Protein 5J5L (pdb70)

Radius of gyration: 15.73 Å; Cα contacts (8 Å, |Δi|>4): 170; chains: 1; bounding box: 37×43×20 Å

Organism: Aspergillus fumigatus (strain ATCC MYA-4609 / CBS 101355 / FGSC A1100 / Af293) (NCBI:txid330879)

Nearest PDB structures (foldseek):
  5j5k-assembly1_A  TM=1.006E+00  e=1.122E-18  Aspergillus fumigatus Af293
  5ecf-assembly1_A  TM=9.509E-01  e=1.222E-04  Talaromyces marneffei PM1
  5fb7-assembly1_C  TM=8.173E-01  e=6.795E-05  Talaromyces marneffei PM1
  6j6f-assembly1_B  TM=9.484E-01  e=1.051E-03  Talaromyces marneffei PM1
  5csd-assembly2_B  TM=8.202E-01  e=3.951E-04  Talaromyces marneffei PM1

Sequence (152 aa):
MDAATILSDLSTIKTDINTLTQHFNEFTGDLLQALAAQAVEQQLESDIDQATADAKATSALSAADSTSVTNALLGLKPDIVTSLDAIVAKKPQVDSAGVGSLVLSDLNALQSKTDALSGALQDIATATDKDTIASGTQDIDAAFSSSAIAVFS

B-factor: mean 28.37, std 9.94, range [15.12, 63.78]

Secondary structure (DSSP, 8-state):
--HHHHHHHHHHHHHHHHHHHHHHHH--S-HHHHHHHHHHHHHHHHHHHHHHHHHHT-----HHHHHHHHHHHHHHHHHHHHHHHHHHHTHHHHHHHT-HHHHHHHHHHHHHHHHHHHHHHHHHS-HHHHHHHHHHHHHHHHHHHHHHHHT-

Structure (mmCIF, N/CA/C/O backbone):
data_5J5L
#
_entry.id   5J5L
#
_cell.length_a   124.374
_cell.length_b   124.374
_cell.length_c   124.374
_cell.angle_alpha   90.00
_cell.angle_beta   90.00
_cell.angle_gamma   90.00
#
_symmetry.space_group_name_H-M   'I 4 3 2'
#
loop_
_entity.id
_entity.type
_entity.pdbx_description
1 polymer 'Uncharacterized protein'
2 non-polymer 'ARACHIDONIC ACID'
3 water water
#
loop_
_atom_site.group_PDB
_atom_site.id
_atom_site.type_symbol
_atom_site.label_atom_id
_atom_site.label_alt_id
_atom_site.label_comp_id
_atom_site.label_asym_id
_atom_site.label_entity_id
_atom_site.label_seq_id
_atom_site.pdbx_PDB_ins_code
_atom_site.Cartn_x
_atom_site.Cartn_y
_atom_site.Cartn_z
_atom_site.occupancy
_atom_site.B_iso_or_equiv
_atom_site.auth_seq_id
_atom_site.auth_comp_id
_atom_site.auth_asym_id
_atom_site.auth_atom_id
_atom_site.pdbx_PDB_model_num
ATOM 1 N N . MET A 1 1 ? 19.349 91.028 25.594 1.00 47.24 25 MET A N 1
ATOM 2 C CA . MET A 1 1 ? 20.435 92.003 25.923 1.00 53.69 25 MET A CA 1
ATOM 3 C C . MET A 1 1 ? 20.977 92.733 24.688 1.00 53.79 25 MET A C 1
ATOM 4 O O . MET A 1 1 ? 21.586 93.796 24.805 1.00 51.09 25 MET A O 1
ATOM 6 N N . ASP A 1 2 ? 20.766 92.157 23.506 1.00 48.48 26 ASP A N 1
ATOM 7 C CA . ASP A 1 2 ? 21.143 92.803 22.248 1.00 41.18 26 ASP A CA 1
ATOM 8 C C . ASP A 1 2 ? 20.202 92.342 21.144 1.00 35.21 26 ASP A C 1
ATOM 9 O O . ASP A 1 2 ? 19.317 91.515 21.390 1.00 33.61 26 ASP A O 1
ATOM 14 N N . ALA A 1 3 ? 20.382 92.894 19.946 1.00 30.23 27 ALA A N 1
ATOM 15 C CA . ALA A 1 3 ? 19.455 92.629 18.844 1.00 27.50 27 ALA A CA 1
ATOM 16 C C . ALA A 1 3 ? 19.474 91.156 18.435 1.00 22.50 27 ALA A C 1
ATOM 17 O O . ALA A 1 3 ? 18.417 90.564 18.209 1.00 22.62 27 ALA A O 1
ATOM 19 N N . ALA A 1 4 ? 20.671 90.576 18.346 1.00 26.96 28 ALA A N 1
ATOM 20 C CA . ALA A 1 4 ? 20.774 89.169 17.954 1.00 26.00 28 ALA A CA 1
ATOM 21 C C . ALA A 1 4 ? 20.021 88.269 18.933 1.00 24.94 28 ALA A C 1
ATOM 22 O O . ALA A 1 4 ? 19.362 87.325 18.523 1.00 23.23 28 ALA A O 1
ATOM 24 N N . THR A 1 5 ? 20.111 88.564 20.226 1.00 25.64 29 THR A N 1
ATOM 25 C CA . THR A 1 5 ? 19.372 87.801 21.227 1.00 25.16 29 THR A CA 1
ATOM 26 C C . THR A 1 5 ? 17.865 87.893 21.017 1.00 21.86 29 THR A C 1
ATOM 27 O O . THR A 1 5 ? 17.148 86.892 21.090 1.00 20.80 29 THR A O 1
ATOM 31 N N . ILE A 1 6 ? 17.374 89.101 20.760 1.00 22.55 30 ILE A N 1
ATOM 32 C CA . ILE A 1 6 ? 15.962 89.303 20.504 1.00 20.43 30 ILE A CA 1
ATOM 33 C C . ILE A 1 6 ? 15.547 88.514 19.244 1.00 18.26 30 ILE A C 1
ATOM 34 O O . ILE A 1 6 ? 14.500 87.869 19.246 1.00 17.56 30 ILE A O 1
ATOM 39 N N . LEU A 1 7 ? 16.362 88.545 18.189 1.00 18.96 31 LEU A N 1
ATOM 40 C CA . LEU A 1 7 ? 16.006 87.815 16.956 1.00 18.92 31 LEU A CA 1
ATOM 41 C C . LEU A 1 7 ? 15.935 86.311 17.214 1.00 18.46 31 LEU A C 1
ATOM 42 O O . LEU A 1 7 ? 15.001 85.644 16.747 1.00 19.94 31 LEU A O 1
ATOM 47 N N . SER A 1 8 ? 16.906 85.791 17.956 1.00 19.06 32 SER A N 1
ATOM 48 C CA . SER A 1 8 ? 16.914 84.379 18.318 1.00 21.02 32 SER A CA 1
ATOM 49 C C . SER A 1 8 ? 15.657 84.059 19.150 1.00 19.33 32 SER A C 1
ATOM 50 O O . SER A 1 8 ? 15.005 83.024 18.938 1.00 19.92 32 SER A O 1
ATOM 53 N N . ASP A 1 9 ? 15.317 84.953 20.083 1.00 19.48 33 ASP A N 1
ATOM 54 C CA . ASP A 1 9 ? 14.123 84.783 20.916 1.00 18.40 33 ASP A CA 1
ATOM 55 C C . ASP A 1 9 ? 12.860 84.709 20.062 1.00 16.89 33 ASP A C 1
ATOM 56 O O . ASP A 1 9 ? 11.965 83.913 20.337 1.00 17.31 33 ASP A O 1
ATOM 61 N N . LEU A 1 10 ? 12.764 85.585 19.065 1.00 17.43 34 LEU A N 1
ATOM 62 C CA . LEU A 1 10 ? 11.589 85.619 18.201 1.00 16.93 34 LEU A CA 1
ATOM 63 C C . LEU A 1 10 ? 11.505 84.359 17.334 1.00 16.84 34 LEU A C 1
ATOM 64 O O . LEU A 1 10 ? 10.412 83.872 17.048 1.00 19.39 34 LEU A O 1
ATOM 69 N N . SER A 1 11 ? 12.647 83.831 16.936 1.00 18.30 35 SER A N 1
ATOM 70 C CA . SER A 1 11 ? 12.655 82.595 16.143 1.00 17.86 35 SER A CA 1
ATOM 71 C C . SER A 1 11 ? 12.145 81.413 16.967 1.00 19.06 35 SER A C 1
ATOM 72 O O . SER A 1 11 ? 11.402 80.567 16.473 1.00 19.59 35 SER A O 1
ATOM 75 N N . THR A 1 12 ? 12.558 81.362 18.226 1.00 18.40 36 THR A N 1
ATOM 76 C CA . THR A 1 12 ? 12.106 80.319 19.148 1.00 19.61 36 THR A CA 1
ATOM 77 C C . THR A 1 12 ? 10.580 80.393 19.306 1.00 18.19 36 THR A C 1
ATOM 78 O O . THR A 1 12 ? 9.879 79.374 19.307 1.00 20.39 36 THR A O 1
ATOM 82 N N . ILE A 1 13 ? 10.062 81.602 19.432 1.00 18.73 37 ILE A N 1
ATOM 83 C CA . ILE A 1 13 ? 8.612 81.808 19.485 1.00 18.21 37 ILE A CA 1
ATOM 84 C C . ILE A 1 13 ? 7.936 81.273 18.209 1.00 17.50 37 ILE A C 1
ATOM 85 O O . ILE A 1 13 ? 6.927 80.552 18.286 1.00 17.25 37 ILE A O 1
ATOM 90 N N . LYS A 1 14 ? 8.504 81.606 17.059 1.00 18.75 38 LYS A N 1
ATOM 91 C CA . LYS A 1 14 ? 7.969 81.138 15.776 1.00 19.23 38 LYS A CA 1
ATOM 92 C C . LYS A 1 14 ? 7.909 79.616 15.760 1.00 19.31 38 LYS A C 1
ATOM 93 O O . LYS A 1 14 ? 6.895 79.013 15.381 1.00 20.02 38 LYS A O 1
ATOM 99 N N . THR A 1 15 ? 9.003 78.986 16.164 1.00 19.62 39 THR A N 1
ATOM 100 C CA . THR A 1 15 ? 9.038 77.527 16.230 1.00 22.21 39 THR A CA 1
ATOM 101 C C . THR A 1 15 ? 7.968 76.966 17.167 1.00 21.75 39 THR A C 1
ATOM 102 O O . THR A 1 15 ? 7.255 76.021 16.796 1.00 20.56 39 THR A O 1
ATOM 106 N N . ASP A 1 16 ? 7.815 77.567 18.354 1.00 19.33 40 ASP A N 1
ATOM 107 C CA . ASP A 1 16 ? 6.789 77.151 19.316 1.00 19.29 40 ASP A CA 1
ATOM 108 C C . ASP A 1 16 ? 5.389 77.198 18.703 1.00 19.49 40 ASP A C 1
ATOM 109 O O . ASP A 1 16 ? 4.599 76.266 18.874 1.00 19.47 40 ASP A O 1
ATOM 114 N N . ILE A 1 17 ? 5.077 78.309 18.026 1.00 17.62 41 ILE A N 1
ATOM 115 C CA . ILE A 1 17 ? 3.761 78.504 17.429 1.00 17.53 41 ILE A CA 1
ATOM 116 C C . ILE A 1 17 ? 3.485 77.421 16.390 1.00 19.35 41 ILE A C 1
ATOM 117 O O . ILE A 1 17 ? 2.397 76.840 16.370 1.00 19.22 41 ILE A O 1
ATOM 122 N N . ASN A 1 18 ? 4.465 77.151 15.535 1.00 20.19 42 ASN A N 1
ATOM 123 C CA . ASN A 1 18 ? 4.247 76.184 14.469 1.00 23.79 42 ASN A CA 1
ATOM 124 C C . ASN A 1 18 ? 4.112 74.773 15.011 1.00 23.29 42 ASN A C 1
ATOM 125 O O . ASN A 1 18 ? 3.324 73.992 14.498 1.00 23.28 42 ASN A O 1
ATOM 130 N N . THR A 1 19 ? 4.811 74.483 16.101 1.00 20.33 43 THR A N 1
ATOM 131 C CA . THR A 1 19 ? 4.620 73.215 16.802 1.00 23.64 43 THR A CA 1
ATOM 132 C C . THR A 1 19 ? 3.209 73.109 17.388 1.00 21.68 43 THR A C 1
ATOM 133 O O . THR A 1 19 ? 2.544 72.090 17.225 1.00 23.29 43 THR A O 1
ATOM 137 N N . LEU A 1 20 ? 2.731 74.160 18.033 1.00 19.32 44 LEU A N 1
ATOM 138 C CA . LEU A 1 20 ? 1.354 74.156 18.533 1.00 20.09 44 LEU A CA 1
ATOM 139 C C . LEU A 1 20 ? 0.318 73.886 17.446 1.00 19.15 44 LEU A C 1
ATOM 140 O O . LEU A 1 20 ? -0.622 73.122 17.643 1.00 21.00 44 LEU A O 1
ATOM 145 N N . THR A 1 21 ? 0.485 74.553 16.308 1.00 19.23 45 THR A N 1
ATOM 146 C CA . THR A 1 21 ? -0.424 74.389 15.184 1.00 20.12 45 THR A CA 1
ATOM 147 C C . THR A 1 21 ? -0.483 72.929 14.763 1.00 22.13 45 THR A C 1
ATOM 148 O O . THR A 1 21 ? -1.556 72.401 14.435 1.00 21.35 45 THR A O 1
ATOM 152 N N . GLN A 1 22 ? 0.684 72.284 14.742 1.00 21.69 46 GLN A N 1
ATOM 153 C CA . GLN A 1 22 ? 0.744 70.853 14.438 1.00 24.73 46 GLN A CA 1
ATOM 154 C C . GLN A 1 22 ? -0.073 70.020 15.424 1.00 21.78 46 GLN A C 1
ATOM 155 O O . GLN A 1 22 ? -0.782 69.073 15.015 1.00 23.46 46 GLN A O 1
ATOM 161 N N . HIS A 1 23 ? 0.029 70.348 16.710 1.00 20.21 47 HIS A N 1
ATOM 162 C CA . HIS A 1 23 ? -0.796 69.710 17.736 1.00 20.29 47 HIS A CA 1
ATOM 163 C C . HIS A 1 23 ? -2.276 69.918 17.456 1.00 19.59 47 HIS A C 1
ATOM 164 O O . HIS A 1 23 ? -3.055 68.956 17.488 1.00 20.66 47 HIS A O 1
ATOM 171 N N . PHE A 1 24 ? -2.661 71.162 17.174 1.00 18.05 48 PHE A N 1
ATOM 172 C CA . PHE A 1 24 ? -4.076 71.476 16.941 1.00 18.60 48 PHE A CA 1
ATOM 173 C C . PHE A 1 24 ? -4.658 70.665 15.802 1.00 19.73 48 PHE A C 1
ATOM 174 O O . PHE A 1 24 ? -5.742 70.103 15.931 1.00 21.46 48 PHE A O 1
ATOM 182 N N . ASN A 1 25 ? -3.915 70.566 14.708 1.00 21.18 49 ASN A N 1
ATOM 183 C CA . ASN A 1 25 ? -4.392 69.873 13.513 1.00 24.03 49 ASN A CA 1
ATOM 184 C C . ASN A 1 25 ? -4.572 68.365 13.711 1.00 27.38 49 ASN A C 1
ATOM 185 O O . ASN A 1 25 ? -5.381 67.738 13.014 1.00 30.86 49 ASN A O 1
ATOM 190 N N . GLU A 1 26 ? -3.861 67.800 14.691 1.00 23.92 50 GLU A N 1
ATOM 191 C CA . GLU A 1 26 ? -4.005 66.397 15.074 1.00 28.17 50 GLU A CA 1
ATOM 192 C C . GLU A 1 26 ? -5.010 66.124 16.198 1.00 24.22 50 GLU A C 1
ATOM 193 O O . GLU A 1 26 ? -5.273 64.963 16.484 1.00 26.09 50 GLU A O 1
ATOM 199 N N . PHE A 1 27 ? -5.555 67.163 16.835 1.00 22.66 51 PHE A N 1
ATOM 200 C CA . PHE A 1 27 ? -6.377 66.997 18.031 1.00 22.44 51 PHE A CA 1
ATOM 201 C C . PHE A 1 27 ? -7.672 66.249 17.735 1.00 23.16 51 PHE A C 1
ATOM 202 O O . PHE A 1 27 ? -8.415 66.616 16.806 1.00 25.58 51 PHE A O 1
ATOM 210 N N . THR A 1 28 ? -7.927 65.197 18.513 1.00 24.17 52 THR A N 1
ATOM 211 C CA . THR A 1 28 ? -9.152 64.396 18.371 1.00 25.40 52 THR A CA 1
ATOM 212 C C . THR A 1 28 ? -10.123 64.536 19.554 1.00 27.12 52 THR A C 1
ATOM 213 O O . THR A 1 28 ? -11.184 63.909 19.545 1.00 30.22 52 T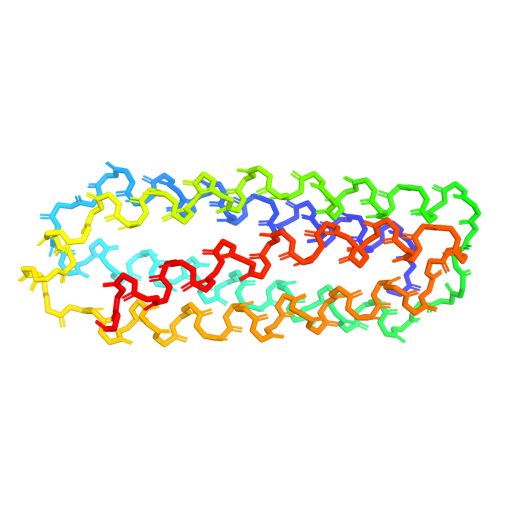HR A O 1
ATOM 217 N N . GLY A 1 29 ? -9.755 65.337 20.558 1.00 26.30 53 GLY A N 1
ATOM 218 C CA . GLY A 1 29 ? -10.509 65.425 21.813 1.00 27.09 53 GLY A CA 1
ATOM 219 C C . GLY A 1 29 ? -9.840 64.701 22.973 1.00 28.96 53 GLY A C 1
ATOM 220 O O . GLY A 1 29 ? -10.262 64.824 24.128 1.00 33.76 53 GLY A O 1
ATOM 221 N N . ASP A 1 30 ? -8.792 63.941 22.674 1.00 29.42 54 ASP A N 1
ATOM 222 C CA . ASP A 1 30 ? -8.130 63.118 23.677 1.00 28.74 54 ASP A CA 1
ATOM 223 C C . ASP A 1 30 ? -7.402 64.001 24.686 1.00 27.81 54 ASP A C 1
ATOM 224 O O . ASP A 1 30 ? -6.710 64.935 24.303 1.00 25.22 54 ASP A O 1
ATOM 229 N N . LEU A 1 31 ? -7.534 63.688 25.973 1.00 30.79 55 LEU A N 1
ATOM 230 C CA . LEU A 1 31 ? -7.007 64.575 27.016 1.00 29.85 55 LEU A CA 1
ATOM 231 C C . LEU A 1 31 ? -5.468 64.550 27.118 1.00 28.89 55 LEU A C 1
ATOM 232 O O . LEU A 1 31 ? -4.853 65.556 27.490 1.00 28.41 55 LEU A O 1
ATOM 237 N N . LEU A 1 32 ? -4.844 63.416 26.783 1.00 30.33 56 LEU A N 1
ATOM 238 C CA . LEU A 1 32 ? -3.384 63.341 26.739 1.00 31.95 56 LEU A CA 1
ATOM 239 C C . LEU A 1 32 ? -2.825 64.224 25.623 1.00 29.57 56 LEU A C 1
ATOM 240 O O . LEU A 1 32 ? -1.769 64.833 25.775 1.00 29.12 56 LEU A O 1
ATOM 245 N N . GLN A 1 33 ? -3.540 64.300 24.502 1.00 29.52 57 GLN A N 1
ATOM 246 C CA . GLN A 1 33 ? -3.177 65.236 23.444 1.00 25.54 57 GLN A CA 1
ATOM 247 C C . GLN A 1 33 ? -3.219 66.645 23.968 1.00 24.15 57 GLN A C 1
ATOM 248 O O . GLN A 1 33 ? -2.310 67.433 23.710 1.00 24.84 57 GLN A O 1
ATOM 254 N N . ALA A 1 34 ? -4.291 66.963 24.693 1.00 22.70 58 ALA A N 1
ATOM 255 C CA . ALA A 1 34 ? -4.448 68.285 25.307 1.00 22.60 58 ALA A CA 1
ATOM 256 C C . ALA A 1 34 ? -3.305 68.624 26.257 1.00 23.10 58 ALA A C 1
ATOM 257 O O . ALA A 1 34 ? -2.801 69.754 26.249 1.00 23.45 58 ALA A O 1
ATOM 259 N N . LEU A 1 35 ? -2.911 67.664 27.078 1.00 25.91 59 LEU A N 1
ATOM 260 C CA . LEU A 1 35 ? -1.792 67.849 27.998 1.00 27.71 59 LEU A CA 1
ATOM 261 C C . LEU A 1 35 ? -0.513 68.158 27.223 1.00 26.57 59 LEU A C 1
ATOM 262 O O . LEU A 1 35 ? 0.247 69.057 27.590 1.00 24.93 59 LEU A O 1
ATOM 267 N N . ALA A 1 36 ? -0.274 67.390 26.163 1.00 25.88 60 ALA A N 1
ATOM 268 C CA . ALA A 1 36 ? 0.922 67.582 25.328 1.00 25.42 60 ALA A CA 1
ATOM 269 C C . ALA A 1 36 ? 0.973 68.965 24.703 1.00 22.80 60 ALA A C 1
ATOM 270 O O . ALA A 1 36 ? 2.016 69.640 24.728 1.00 23.81 60 ALA A O 1
ATOM 272 N N . ALA A 1 37 ? -0.165 69.411 24.182 1.00 21.23 61 ALA A N 1
ATOM 273 C CA . ALA A 1 37 ? -0.259 70.735 23.585 1.00 19.16 61 ALA A CA 1
ATOM 274 C C . ALA A 1 37 ? -0.102 71.822 24.653 1.00 18.29 61 ALA A C 1
ATOM 275 O O . ALA A 1 37 ? 0.560 72.826 24.416 1.00 18.15 61 ALA A O 1
ATOM 277 N N . GLN A 1 38 ? -0.678 71.617 25.838 1.00 18.31 62 GLN A N 1
ATOM 278 C CA . GLN A 1 38 ? -0.567 72.624 26.906 1.00 19.36 62 GLN A CA 1
ATOM 279 C C . GLN A 1 38 ? 0.889 72.829 27.335 1.00 21.96 62 GLN A C 1
ATOM 280 O O . GLN A 1 38 ? 1.280 73.957 27.661 1.00 20.69 62 GLN A O 1
ATOM 286 N N . ALA A 1 39 ? 1.689 71.758 27.329 1.00 23.19 63 ALA A N 1
ATOM 287 C CA . ALA A 1 39 ? 3.116 71.876 27.673 1.00 23.03 63 ALA A CA 1
ATOM 288 C C . ALA A 1 39 ? 3.818 72.809 26.665 1.00 22.82 63 ALA A C 1
ATOM 289 O O . ALA A 1 39 ? 4.610 73.682 27.043 1.00 23.23 63 ALA A O 1
ATOM 291 N N . VAL A 1 40 ? 3.493 72.646 25.388 1.00 19.64 64 VAL A N 1
ATOM 292 C CA . VAL A 1 40 ? 4.058 73.521 24.349 1.00 19.41 64 VAL A CA 1
ATOM 293 C C . VAL A 1 40 ? 3.545 74.937 24.533 1.00 18.73 64 VAL A C 1
ATOM 294 O O . VAL A 1 40 ? 4.305 75.906 24.418 1.00 20.20 64 VAL A O 1
ATOM 298 N N . GLU A 1 41 ? 2.259 75.070 24.853 1.00 18.35 65 GLU A N 1
ATOM 299 C CA . GLU A 1 41 ? 1.688 76.391 25.080 1.00 17.41 65 GLU A CA 1
ATOM 300 C C . GLU A 1 41 ? 2.379 77.113 26.233 1.00 19.28 65 GLU A C 1
ATOM 301 O O . GLU A 1 41 ? 2.596 78.324 26.164 1.00 19.09 65 GLU A O 1
ATOM 307 N N . GLN A 1 42 ? 2.730 76.370 27.283 1.00 19.29 66 GLN A N 1
ATOM 308 C CA . GLN A 1 42 ? 3.381 76.964 28.456 1.00 20.33 66 GLN A CA 1
ATOM 309 C C . GLN A 1 42 ? 4.826 77.346 28.132 1.00 21.94 66 GLN A C 1
ATOM 310 O O . GLN A 1 42 ? 5.326 78.373 28.617 1.00 23.07 66 GLN A O 1
ATOM 316 N N . GLN A 1 43 ? 5.478 76.527 27.302 1.00 21.46 67 GLN A N 1
ATOM 317 C CA . GLN A 1 43 ? 6.808 76.874 26.764 1.00 20.52 67 GLN A CA 1
ATOM 318 C C . GLN A 1 43 ? 6.725 78.163 25.951 1.00 19.71 67 GLN A C 1
ATOM 319 O O . GLN A 1 43 ? 7.583 79.051 26.073 1.00 19.99 67 GLN A O 1
ATOM 325 N N . LEU A 1 44 ? 5.682 78.274 25.137 1.00 19.25 68 LEU A N 1
ATOM 326 C CA . LEU A 1 44 ? 5.455 79.474 24.336 1.00 18.06 68 LEU A CA 1
ATOM 327 C C . LEU A 1 44 ? 5.311 80.702 25.234 1.00 17.85 68 LEU A C 1
ATOM 328 O O . LEU A 1 44 ? 5.946 81.730 24.991 1.00 17.34 68 LEU A O 1
ATOM 333 N N . GLU A 1 45 ? 4.491 80.592 26.276 1.00 17.72 69 GLU A N 1
ATOM 334 C CA . GLU A 1 45 ? 4.346 81.695 27.238 1.00 19.48 69 GLU A CA 1
ATOM 335 C C . GLU A 1 45 ? 5.697 82.136 27.817 1.00 20.21 69 GLU A C 1
ATOM 336 O O . GLU A 1 45 ? 6.008 83.330 27.869 1.00 20.11 69 GLU A O 1
ATOM 342 N N . SER A 1 46 ? 6.504 81.160 28.227 1.00 20.11 70 SER A N 1
ATOM 343 C CA . SER A 1 46 ? 7.816 81.416 28.800 1.00 23.36 70 SER A CA 1
ATOM 344 C C . SER A 1 46 ? 8.726 82.115 27.786 1.00 20.83 70 SER A C 1
ATOM 345 O O . SER A 1 46 ? 9.460 83.041 28.132 1.00 22.63 70 SER A O 1
ATOM 348 N N . ASP A 1 47 ? 8.696 81.627 26.554 1.00 19.26 71 ASP A N 1
ATOM 349 C CA . ASP A 1 47 ? 9.533 82.172 25.483 1.00 19.08 71 ASP A CA 1
ATOM 350 C C . ASP A 1 47 ? 9.141 83.605 25.109 1.00 18.97 71 ASP A C 1
ATOM 351 O O . ASP A 1 47 ? 10.022 84.427 24.807 1.00 19.44 71 ASP A O 1
ATOM 356 N N . ILE A 1 48 ? 7.852 83.916 25.152 1.00 18.43 72 ILE A N 1
ATOM 357 C CA . ILE A 1 48 ? 7.400 85.284 24.890 1.00 18.17 72 ILE A CA 1
ATOM 358 C C . ILE A 1 48 ? 7.902 86.188 26.019 1.00 19.49 72 ILE A C 1
ATOM 359 O O . ILE A 1 48 ? 8.437 87.263 25.766 1.00 19.96 72 ILE A O 1
ATOM 364 N N . ASP A 1 49 ? 7.727 85.742 27.257 1.00 20.59 73 ASP A N 1
ATOM 365 C CA . ASP A 1 49 ? 8.185 86.503 28.425 1.00 22.21 73 ASP A CA 1
ATOM 366 C C . ASP A 1 49 ? 9.704 86.696 28.395 1.00 24.25 73 ASP A C 1
ATOM 367 O O . ASP A 1 49 ? 10.194 87.766 28.770 1.00 24.00 73 ASP A O 1
ATOM 372 N N . GLN A 1 50 ? 10.445 85.694 27.903 1.00 23.14 74 GLN A N 1
ATOM 373 C CA . GLN A 1 50 ? 11.899 85.825 27.774 1.00 25.44 74 GLN A CA 1
ATOM 374 C C . GLN A 1 50 ? 12.257 86.914 26.761 1.00 23.26 74 GLN A C 1
ATOM 375 O O . GLN A 1 50 ? 13.148 87.735 27.017 1.00 26.51 74 GLN A O 1
ATOM 381 N N . ALA A 1 51 ? 11.574 86.908 25.618 1.00 21.61 75 ALA A N 1
ATOM 382 C CA . ALA A 1 51 ? 11.762 87.938 24.586 1.00 21.25 75 ALA A CA 1
ATOM 383 C C . ALA A 1 51 ? 11.489 89.347 25.140 1.00 22.60 75 ALA A C 1
ATOM 384 O O . ALA A 1 51 ? 12.262 90.280 24.897 1.00 22.14 75 ALA A O 1
ATOM 386 N N . THR A 1 52 ? 10.396 89.483 25.893 1.00 21.00 76 THR A N 1
ATOM 387 C CA . THR A 1 52 ? 10.067 90.752 26.540 1.00 23.22 76 THR A CA 1
ATOM 388 C C . THR A 1 52 ? 11.188 91.219 27.475 1.00 25.29 76 THR A C 1
ATOM 389 O O . THR A 1 52 ? 11.614 92.386 27.435 1.00 25.70 76 THR A O 1
ATOM 393 N N . ALA A 1 53 ? 11.691 90.309 28.308 1.00 26.63 77 ALA A N 1
ATOM 394 C CA . ALA A 1 53 ? 12.757 90.647 29.241 1.00 30.14 77 ALA A CA 1
ATOM 395 C C . ALA A 1 53 ? 14.028 91.073 28.505 1.00 28.80 77 ALA A C 1
ATOM 396 O O . ALA A 1 53 ? 14.701 92.030 28.889 1.00 29.18 77 ALA A O 1
ATOM 398 N N . ASP A 1 54 ? 14.355 90.352 27.440 1.00 26.77 78 ASP A N 1
ATOM 399 C CA . ASP A 1 54 ? 15.525 90.670 26.642 1.00 26.03 78 ASP A CA 1
ATOM 400 C C . ASP A 1 54 ? 15.374 92.022 2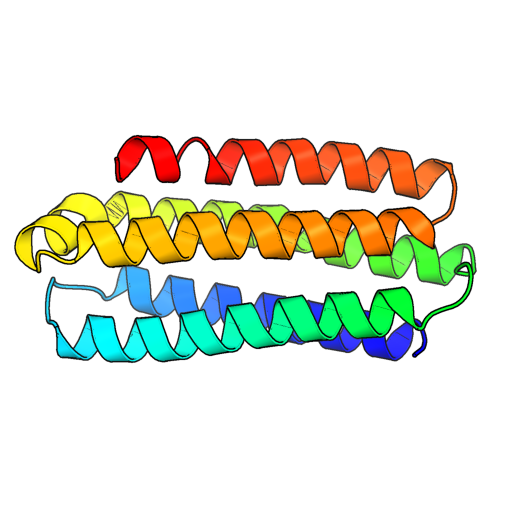5.942 1.00 26.23 78 ASP A C 1
ATOM 401 O O . ASP A 1 54 ? 16.344 92.786 25.841 1.00 29.11 78 ASP A O 1
ATOM 406 N N . ALA A 1 55 ? 14.172 92.315 25.459 1.00 26.58 79 ALA A N 1
ATOM 407 C CA . ALA A 1 55 ? 13.894 93.602 24.815 1.00 26.84 79 ALA A CA 1
ATOM 408 C C . ALA A 1 55 ? 14.012 94.740 25.824 1.00 29.24 79 ALA A C 1
ATOM 409 O O . ALA A 1 55 ? 14.590 95.792 25.508 1.00 29.97 79 ALA A O 1
ATOM 411 N N . LYS A 1 56 ? 13.478 94.525 27.029 1.00 31.87 80 LYS A N 1
ATOM 412 C CA . LYS A 1 56 ? 13.592 95.531 28.102 1.00 35.73 80 LYS A CA 1
ATOM 413 C C . LYS A 1 56 ? 15.039 95.809 28.487 1.00 39.23 80 LYS A C 1
ATOM 414 O O . LYS A 1 56 ? 15.359 96.907 28.956 1.00 40.66 80 LYS A O 1
ATOM 420 N N . ALA A 1 57 ? 15.914 94.829 28.280 1.00 38.00 81 ALA A N 1
ATOM 421 C CA . ALA A 1 57 ? 17.333 94.978 28.599 1.00 38.88 81 ALA A CA 1
ATOM 422 C C . ALA A 1 57 ? 18.173 95.583 27.462 1.00 39.01 81 ALA A C 1
ATOM 423 O O . ALA A 1 57 ? 19.386 95.744 27.617 1.00 41.00 81 ALA A O 1
ATOM 425 N N . THR A 1 58 ? 17.533 95.963 26.359 1.00 56.90 82 THR A N 1
ATOM 426 C CA . THR A 1 58 ? 18.224 96.321 25.117 1.00 53.57 82 THR A CA 1
ATOM 427 C C . THR A 1 58 ? 18.151 97.832 24.826 1.00 53.48 82 THR A C 1
ATOM 428 O O . THR A 1 58 ? 17.138 98.475 25.116 1.00 56.61 82 THR A O 1
ATOM 432 N N . SER A 1 59 ? 19.243 98.392 24.288 1.00 55.21 83 SER A N 1
ATOM 433 C CA . SER A 1 59 ? 19.318 99.817 23.951 1.00 50.47 83 SER A CA 1
ATOM 434 C C . SER A 1 59 ? 18.649 100.133 22.618 1.00 48.82 83 SER A C 1
ATOM 435 O O . SER A 1 59 ? 18.456 99.243 21.777 1.00 44.51 83 SER A O 1
ATOM 438 N N . ALA A 1 60 ? 18.321 101.408 22.418 1.00 48.55 84 ALA A N 1
ATOM 439 C CA . ALA A 1 60 ? 17.731 101.871 21.154 1.00 45.47 84 ALA A CA 1
ATOM 440 C C . ALA A 1 60 ? 18.435 101.198 19.979 1.00 39.40 84 ALA A C 1
ATOM 441 O O . ALA A 1 60 ? 19.668 101.243 19.866 1.00 38.34 84 ALA A O 1
ATOM 443 N N . LEU A 1 61 ? 17.652 100.585 19.107 1.00 36.60 85 LEU A N 1
ATOM 444 C CA . LEU A 1 61 ? 18.198 99.751 18.056 1.00 31.46 85 LEU A CA 1
ATOM 445 C C . LEU A 1 61 ? 18.725 100.589 16.902 1.00 33.12 85 LEU A C 1
ATOM 446 O O . LEU A 1 61 ? 18.149 101.621 16.550 1.00 36.03 85 LEU A O 1
ATOM 451 N N . SER A 1 62 ? 19.824 100.145 16.302 1.00 31.38 86 SER A N 1
ATOM 452 C CA . SER A 1 62 ? 20.271 100.705 15.027 1.00 33.97 86 SER A CA 1
ATOM 453 C C . SER A 1 62 ? 19.140 100.578 13.989 1.00 34.14 86 SER A C 1
ATOM 454 O O . SER A 1 62 ? 18.166 99.835 14.206 1.00 30.98 86 SER A O 1
ATOM 457 N N . ALA A 1 63 ? 19.252 101.293 12.873 1.00 37.50 87 ALA A N 1
ATOM 458 C CA . ALA A 1 63 ? 18.242 101.205 11.816 1.00 36.70 87 ALA A CA 1
ATOM 459 C C . ALA A 1 63 ? 18.107 99.781 11.277 1.00 33.47 87 ALA A C 1
ATOM 460 O O . ALA A 1 63 ? 17.001 99.282 11.112 1.00 31.71 87 ALA A O 1
ATOM 462 N N . ALA A 1 64 ? 19.237 99.135 11.001 1.00 34.09 88 ALA A N 1
ATOM 463 C CA . ALA A 1 64 ? 19.221 97.772 10.464 1.00 33.87 88 ALA A CA 1
ATOM 464 C C . ALA A 1 64 ? 18.635 96.790 11.476 1.00 30.85 88 ALA A C 1
ATOM 465 O O . ALA A 1 64 ? 17.829 95.927 11.122 1.00 25.45 88 ALA A O 1
ATOM 467 N N . ASP A 1 65 ? 19.019 96.930 12.739 1.00 28.22 89 ASP A N 1
ATOM 468 C CA . ASP A 1 65 ? 18.495 96.037 13.783 1.00 25.30 89 ASP A CA 1
ATOM 469 C C . ASP A 1 65 ? 17.005 96.252 14.041 1.00 24.76 89 ASP A C 1
ATOM 470 O O . ASP A 1 65 ? 16.261 95.295 14.270 1.00 23.73 89 ASP A O 1
ATOM 475 N N . SER A 1 66 ? 16.579 97.507 14.026 1.00 26.46 90 SER A N 1
ATOM 476 C CA . SER A 1 66 ? 15.173 97.833 14.129 1.00 26.69 90 SER A CA 1
ATOM 477 C C . SER A 1 66 ? 14.376 97.164 13.002 1.00 26.76 90 SER A C 1
ATOM 478 O O . SER A 1 66 ? 13.317 96.560 13.244 1.00 23.95 90 SER A O 1
ATOM 481 N N . THR A 1 67 ? 14.894 97.228 11.780 1.00 26.11 91 THR A N 1
ATOM 482 C CA . THR A 1 67 ? 14.213 96.594 10.645 1.00 25.89 91 THR A CA 1
ATOM 483 C C . THR A 1 67 ? 14.140 95.087 10.878 1.00 22.70 91 THR A C 1
ATOM 484 O O . THR A 1 67 ? 13.090 94.455 10.680 1.00 22.60 91 THR A O 1
ATOM 488 N N . SER A 1 68 ? 15.252 94.514 11.325 1.00 22.22 92 SER A N 1
ATOM 489 C CA . SER A 1 68 ? 15.312 93.076 11.560 1.00 21.47 92 SER A CA 1
ATOM 490 C C . SER A 1 68 ? 14.287 92.658 12.621 1.00 21.20 92 SER A C 1
ATOM 491 O O . SER A 1 68 ? 13.536 91.712 12.409 1.00 20.29 92 SER A O 1
ATOM 494 N N . VAL A 1 69 ? 14.230 93.371 13.745 1.00 19.93 93 VAL A N 1
ATOM 495 C CA . VAL A 1 69 ? 13.302 93.006 14.833 1.00 20.67 93 VAL A CA 1
ATOM 496 C C . VAL A 1 69 ? 11.850 93.232 14.395 1.00 21.00 93 VAL A C 1
ATOM 497 O O . VAL A 1 69 ? 10.979 92.387 14.623 1.00 20.21 93 VAL A O 1
ATOM 501 N N . THR A 1 70 ? 11.601 94.337 13.699 1.00 22.64 94 THR A N 1
ATOM 502 C CA . THR A 1 70 ? 10.253 94.648 13.186 1.00 22.56 94 THR A CA 1
ATOM 503 C C . THR A 1 70 ? 9.761 93.571 12.233 1.00 22.13 94 THR A C 1
ATOM 504 O O . THR A 1 70 ? 8.643 93.076 12.352 1.00 21.73 94 THR A O 1
ATOM 508 N N . ASN A 1 71 ? 10.603 93.192 11.283 1.00 21.33 95 ASN A N 1
ATOM 509 C CA . ASN A 1 71 ? 10.211 92.168 10.329 1.00 21.82 95 ASN A CA 1
ATOM 510 C C . ASN A 1 71 ? 10.032 90.797 10.951 1.00 23.16 95 ASN A C 1
ATOM 511 O O . ASN A 1 71 ? 9.178 90.024 10.509 1.00 20.92 95 ASN A O 1
ATOM 516 N N . ALA A 1 72 ? 10.848 90.489 11.956 1.00 19.66 96 ALA A N 1
ATOM 517 C CA . ALA A 1 72 ? 10.721 89.212 12.641 1.00 20.29 96 ALA A CA 1
ATOM 518 C C . ALA A 1 72 ? 9.410 89.187 13.409 1.00 19.74 96 ALA A C 1
ATOM 519 O O . ALA A 1 72 ? 8.710 88.175 13.395 1.00 22.46 96 ALA A O 1
ATOM 521 N N . LEU A 1 73 ? 9.076 90.289 14.079 1.00 21.00 97 LEU A N 1
ATOM 522 C CA . LEU A 1 73 ? 7.819 90.337 14.842 1.00 24.61 97 LEU A CA 1
ATOM 523 C C . LEU A 1 73 ? 6.627 90.245 13.889 1.00 25.17 97 LEU A C 1
ATOM 524 O O . LEU A 1 73 ? 5.714 89.414 14.084 1.00 25.12 97 LEU A O 1
ATOM 529 N N . LEU A 1 74 ? 6.635 91.074 12.849 1.00 37.41 98 LEU A N 1
ATOM 530 C CA . LEU A 1 74 ? 5.541 91.071 11.873 1.00 37.85 98 LEU A CA 1
ATOM 531 C C . LEU A 1 74 ? 5.424 89.732 11.149 1.00 35.38 98 LEU A C 1
ATOM 532 O O . LEU A 1 74 ? 4.324 89.314 10.788 1.00 30.80 98 LEU A O 1
ATOM 537 N N . GLY A 1 75 ? 6.560 89.074 10.928 1.00 35.02 99 GLY A N 1
ATOM 538 C CA . GLY A 1 75 ? 6.569 87.737 10.335 1.00 34.98 99 GLY A CA 1
ATOM 539 C C . GLY A 1 75 ? 5.850 86.701 11.158 1.00 32.00 99 GLY A C 1
ATOM 540 O O . GLY A 1 75 ? 5.368 85.696 10.619 1.00 34.02 99 GLY A O 1
ATOM 541 N N . LEU A 1 76 ? 5.721 86.937 12.464 1.00 28.12 100 LEU A N 1
ATOM 542 C CA . LEU A 1 76 ? 4.895 86.059 13.304 1.00 28.01 100 LEU A CA 1
ATOM 543 C C . LEU A 1 76 ? 3.390 86.146 12.993 1.00 24.34 100 LEU A C 1
ATOM 544 O O . LEU A 1 76 ? 2.655 85.208 13.281 1.00 24.84 100 LEU A O 1
ATOM 549 N N . LYS A 1 77 ? 2.931 87.255 12.405 1.00 26.79 101 LYS A N 1
ATOM 550 C CA . LYS A 1 77 ? 1.497 87.512 12.284 1.00 26.77 101 LYS A CA 1
ATOM 551 C C . LYS A 1 77 ? 0.755 86.377 11.542 1.00 24.81 101 LYS A C 1
ATOM 552 O O . LYS A 1 77 ? -0.222 85.831 12.071 1.00 25.43 101 LYS A O 1
ATOM 558 N N . PRO A 1 78 ? 1.219 86.014 10.330 1.00 27.02 102 PRO A N 1
ATOM 559 C CA . PRO A 1 78 ? 0.498 84.926 9.651 1.00 26.13 102 PRO A CA 1
ATOM 560 C C . PRO A 1 78 ? 0.571 83.592 10.392 1.00 24.90 102 PRO A C 1
ATOM 561 O O . PRO A 1 78 ? -0.373 82.804 10.323 1.00 24.50 102 PRO A O 1
ATOM 565 N N . ASP A 1 79 ? 1.668 83.340 11.100 1.00 23.18 103 ASP A N 1
ATOM 566 C CA . ASP A 1 79 ? 1.787 82.110 11.890 1.00 24.48 103 ASP A CA 1
ATOM 567 C C . ASP A 1 79 ? 0.788 82.105 13.036 1.00 21.03 103 ASP A C 1
ATOM 568 O O . ASP A 1 79 ? 0.173 81.079 13.348 1.00 19.45 103 ASP A O 1
ATOM 573 N N . ILE A 1 80 ? 0.611 83.265 13.665 1.00 19.68 104 ILE A N 1
ATOM 574 C CA . ILE A 1 80 ? -0.342 83.406 14.756 1.00 20.32 104 ILE A CA 1
ATOM 575 C C . ILE A 1 80 ? -1.768 83.212 14.257 1.00 19.69 104 ILE A C 1
ATOM 576 O O . ILE A 1 80 ? -2.550 82.460 14.855 1.00 19.17 104 ILE A O 1
ATOM 581 N N . VAL A 1 81 ? -2.113 83.875 13.151 1.00 19.14 105 VAL A N 1
ATOM 582 C CA . VAL A 1 81 ? -3.438 83.741 12.572 1.00 20.59 105 VAL A CA 1
ATOM 583 C C . VAL A 1 81 ? -3.712 82.277 12.182 1.00 20.65 105 VAL A C 1
ATOM 584 O O . VAL A 1 81 ? -4.783 81.738 12.484 1.00 19.39 105 VAL A O 1
ATOM 588 N N . THR A 1 82 ? -2.732 81.632 11.553 1.00 20.89 106 THR A N 1
ATOM 589 C CA . THR A 1 82 ? -2.867 80.216 11.182 1.00 22.00 106 THR A CA 1
ATOM 590 C C . THR A 1 82 ? -3.103 79.339 12.425 1.00 18.42 106 THR A C 1
ATOM 591 O O . THR A 1 82 ? -3.968 78.444 12.424 1.00 18.97 106 THR A O 1
ATOM 595 N N . SER A 1 83 ? -2.352 79.605 13.488 1.00 18.23 107 SER A N 1
ATOM 596 C CA . SER A 1 83 ? -2.448 78.816 14.716 1.00 16.80 107 SER A CA 1
ATOM 597 C C . SER A 1 83 ? -3.795 79.008 15.387 1.00 15.57 107 SER A C 1
ATOM 598 O O . SER A 1 83 ? -4.455 78.027 15.798 1.00 15.91 107 SER A O 1
ATOM 601 N N . LEU A 1 84 ? -4.231 80.259 15.476 1.00 16.81 108 LEU A N 1
ATOM 602 C CA . LEU A 1 84 ? -5.534 80.570 16.041 1.00 15.12 108 LEU A CA 1
ATOM 603 C C . LEU A 1 84 ? -6.660 79.942 15.212 1.00 16.58 108 LEU A C 1
ATOM 604 O O . LEU A 1 84 ? -7.601 79.372 15.779 1.00 17.56 108 LEU A O 1
ATOM 609 N N . ASP A 1 85 ? -6.543 80.007 13.883 1.00 18.46 109 ASP A N 1
ATOM 610 C CA . ASP A 1 85 ? -7.528 79.360 13.004 1.00 19.75 109 ASP A CA 1
ATOM 611 C C . ASP A 1 85 ? -7.603 77.864 13.301 1.00 19.27 109 ASP A C 1
ATOM 612 O O . ASP A 1 85 ? -8.681 77.277 13.308 1.00 19.65 109 ASP A O 1
ATOM 617 N N . ALA A 1 86 ? -6.452 77.257 13.534 1.00 18.37 110 ALA A N 1
ATOM 618 C CA . ALA A 1 86 ? -6.367 75.802 13.743 1.00 20.39 110 ALA A CA 1
ATOM 619 C C . ALA A 1 86 ? -7.041 75.335 15.023 1.00 18.41 110 ALA A C 1
ATOM 620 O O . ALA A 1 86 ? -7.709 74.307 15.018 1.00 19.78 110 ALA A O 1
ATOM 622 N N . ILE A 1 87 ? -6.858 76.071 16.121 1.00 17.92 111 ILE A N 1
ATOM 623 C CA . ILE A 1 87 ? -7.552 75.728 17.370 1.00 15.54 111 ILE A CA 1
ATOM 624 C C . ILE A 1 87 ? -9.052 76.031 17.284 1.00 15.33 111 ILE A C 1
ATOM 625 O O . ILE A 1 87 ? -9.884 75.234 17.748 1.00 15.73 111 ILE A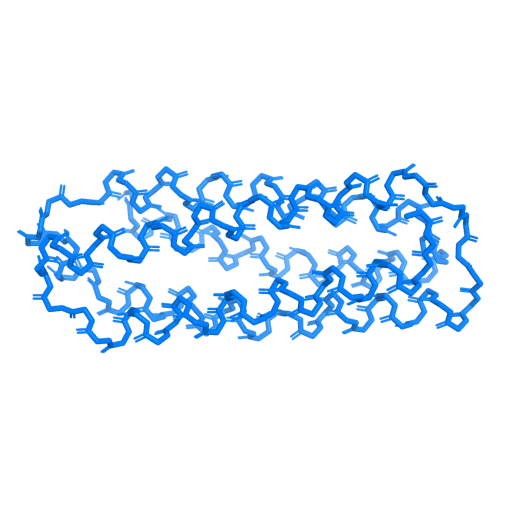 O 1
ATOM 630 N N . VAL A 1 88 ? -9.416 77.143 16.638 1.00 15.92 112 VAL A N 1
ATOM 631 C CA . VAL A 1 88 ? -10.825 77.469 16.419 1.00 16.63 112 VAL A CA 1
ATOM 632 C C . VAL A 1 88 ? -11.528 76.330 15.639 1.00 18.56 112 VAL A C 1
ATOM 633 O O . VAL A 1 88 ? -12.656 75.940 15.962 1.00 20.30 112 VAL A O 1
ATOM 637 N N . ALA A 1 89 ? -10.832 75.804 14.629 1.00 20.44 113 ALA A N 1
ATOM 638 C CA . ALA A 1 89 ? -11.356 74.715 13.794 1.00 21.54 113 ALA A CA 1
ATOM 639 C C . ALA A 1 89 ? -11.650 73.453 14.604 1.00 21.07 113 ALA A C 1
ATOM 640 O O . ALA A 1 89 ? -12.473 72.620 14.191 1.00 25.74 113 ALA A O 1
ATOM 642 N N . LYS A 1 90 ? -10.973 73.317 15.741 1.00 19.60 114 LYS A N 1
ATOM 643 C CA . LYS A 1 90 ? -11.163 72.173 16.624 1.00 19.77 114 LYS A CA 1
ATOM 644 C C . LYS A 1 90 ? -12.048 72.487 17.826 1.00 18.98 114 LYS A C 1
ATOM 645 O O . LYS A 1 90 ? -12.030 71.745 18.807 1.00 20.02 114 LYS A O 1
ATOM 651 N N . LYS A 1 91 ? -12.833 73.569 17.760 1.00 19.51 115 LYS A N 1
ATOM 652 C CA . LYS A 1 91 ? -13.780 73.835 18.853 1.00 20.59 115 LYS A CA 1
ATOM 653 C C . LYS A 1 91 ? -14.666 72.628 19.228 1.00 21.36 115 LYS A C 1
ATOM 654 O O . LYS A 1 91 ? -14.875 72.361 20.420 1.00 22.47 115 LYS A O 1
ATOM 660 N N . PRO A 1 92 ? -15.205 71.890 18.231 1.00 22.68 116 PRO A N 1
ATOM 661 C CA . PRO A 1 92 ? -16.003 70.714 18.629 1.00 23.71 116 PRO A CA 1
ATOM 662 C C . PRO A 1 92 ? -15.253 69.715 19.507 1.00 22.34 116 PRO A C 1
ATOM 663 O O . PRO A 1 92 ? -15.842 69.153 20.427 1.00 23.63 116 PRO A O 1
ATOM 667 N N . GLN A 1 93 ? -13.969 69.500 19.203 1.00 21.36 117 GLN A N 1
ATOM 668 C CA . GLN A 1 93 ? -13.114 68.579 19.952 1.00 20.81 117 GLN A CA 1
ATOM 669 C C . GLN A 1 93 ? -12.766 69.143 21.318 1.00 19.45 117 GLN A C 1
ATOM 670 O O . GLN A 1 93 ? -12.682 68.419 22.301 1.00 22.15 117 GLN A O 1
ATOM 676 N N . VAL A 1 94 ? -12.541 70.447 21.372 1.00 19.47 118 VAL A N 1
ATOM 677 C CA . VAL A 1 94 ? -12.309 71.116 22.630 1.00 19.15 118 VAL A CA 1
ATOM 678 C C . VAL A 1 94 ? -13.541 70.976 23.538 1.00 21.02 118 VAL A C 1
ATOM 679 O O . VAL A 1 94 ? -13.410 70.702 24.717 1.00 23.86 118 VAL A O 1
ATOM 683 N N . ASP A 1 95 ? -14.730 71.163 22.968 1.00 22.24 119 ASP A N 1
ATOM 684 C CA . ASP A 1 95 ? -15.981 71.072 23.727 1.00 27.29 119 ASP A CA 1
ATOM 685 C C . ASP A 1 95 ? -16.211 69.660 24.237 1.00 27.77 119 ASP A C 1
ATOM 686 O O . ASP A 1 95 ? -16.652 69.461 25.371 1.00 28.32 119 ASP A O 1
ATOM 691 N N . SER A 1 96 ? -15.916 68.676 23.389 1.00 27.40 120 SER A N 1
ATOM 692 C CA . SER A 1 96 ? -16.118 67.284 23.764 1.00 28.51 120 SER A CA 1
ATOM 693 C C . SER A 1 96 ? -15.122 66.849 24.845 1.00 27.10 120 SER A C 1
ATOM 694 O O . SER A 1 96 ? -15.459 66.036 25.701 1.00 30.17 120 SER A O 1
ATOM 697 N N . ALA A 1 97 ? -13.922 67.423 24.828 1.00 25.29 121 ALA A N 1
ATOM 698 C CA . ALA A 1 97 ? -12.926 67.172 25.861 1.00 24.52 121 ALA A CA 1
ATOM 699 C C . ALA A 1 97 ? -13.244 67.948 27.144 1.00 27.15 121 ALA A C 1
ATOM 700 O O . ALA A 1 97 ? -12.805 67.566 28.214 1.00 30.70 121 ALA A O 1
ATOM 702 N N . GLY A 1 98 ? -14.017 69.023 27.019 1.00 26.66 122 GLY A N 1
ATOM 703 C CA . GLY A 1 98 ? -14.424 69.827 28.177 1.00 26.34 122 GLY A CA 1
ATOM 704 C C . GLY A 1 98 ? -13.361 70.825 28.615 1.00 25.23 122 GLY A C 1
ATOM 705 O O . GLY A 1 98 ? -13.370 71.268 29.769 1.00 27.98 122 GLY A O 1
ATOM 706 N N . VAL A 1 99 ? -12.442 71.164 27.715 1.00 22.31 123 VAL A N 1
ATOM 707 C CA . VAL A 1 99 ? -11.293 72.011 28.074 1.00 21.50 123 VAL A CA 1
ATOM 708 C C . VAL A 1 99 ? -11.342 73.427 27.504 1.00 19.76 123 VAL A C 1
ATOM 709 O O . VAL A 1 99 ? -10.309 74.072 27.349 1.00 19.42 123 VAL A O 1
ATOM 713 N N . GLY A 1 100 ? -12.539 73.917 27.217 1.00 21.42 124 GLY A N 1
ATOM 714 C CA . GLY A 1 100 ? -12.708 75.280 26.705 1.00 21.43 124 GLY A CA 1
ATOM 715 C C . GLY A 1 100 ? -12.111 76.343 27.625 1.00 19.07 124 GLY A C 1
ATOM 716 O O . GLY A 1 100 ? -11.516 77.316 27.147 1.00 18.97 124 GLY A O 1
ATOM 717 N N . SER A 1 101 ? -12.264 76.172 28.940 1.00 19.97 125 SER A N 1
ATOM 718 C CA . SER A 1 101 ? -11.732 77.175 29.889 1.00 20.46 125 SER A CA 1
ATOM 719 C C . SER A 1 101 ? -10.202 77.239 29.861 1.00 21.75 125 SER A C 1
ATOM 720 O O . SER A 1 101 ? -9.612 78.306 30.047 1.00 20.35 125 SER A O 1
ATOM 723 N N . LEU A 1 102 ? -9.553 76.108 29.585 1.00 19.98 126 LEU A N 1
ATOM 724 C CA . LEU A 1 102 ? -8.106 76.077 29.429 1.00 20.49 126 LEU A CA 1
ATOM 725 C C . LEU A 1 102 ? -7.631 76.821 28.168 1.00 17.49 126 LEU A C 1
ATOM 726 O O . LEU A 1 102 ? -6.688 77.610 28.211 1.00 17.86 126 LEU A O 1
ATOM 73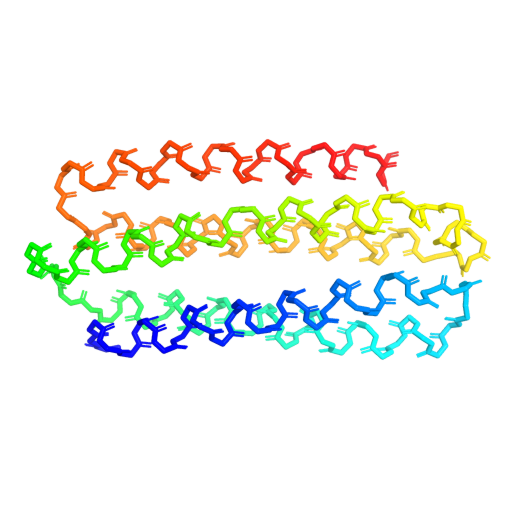1 N N . VAL A 1 103 ? -8.296 76.583 27.048 1.00 16.69 127 VAL A N 1
ATOM 732 C CA . VAL A 1 103 ? -8.031 77.321 25.835 1.00 17.76 127 VAL A CA 1
ATOM 733 C C . VAL A 1 103 ? -8.217 78.823 26.079 1.00 16.04 127 VAL A C 1
ATOM 734 O O . VAL A 1 103 ? -7.337 79.627 25.719 1.00 16.67 127 VAL A O 1
ATOM 738 N N . LEU A 1 104 ? -9.319 79.187 26.720 1.00 16.97 128 LEU A N 1
ATOM 739 C CA . LEU A 1 104 ? -9.632 80.597 26.964 1.00 18.22 128 LEU A CA 1
ATOM 740 C C . LEU A 1 104 ? -8.570 81.217 27.860 1.00 16.66 128 LEU A C 1
ATOM 741 O O . LEU A 1 104 ? -8.084 82.317 27.575 1.00 17.54 128 LEU A O 1
ATOM 746 N N . SER A 1 105 ? -8.184 80.505 28.913 1.00 17.77 129 SER A N 1
ATOM 747 C CA . SER A 1 105 ? -7.153 80.998 29.838 1.00 20.25 129 SER A CA 1
ATOM 748 C C . SER A 1 105 ? -5.848 81.249 29.095 1.00 18.94 129 SER A C 1
ATOM 749 O O . SER A 1 105 ? -5.186 82.290 29.287 1.00 18.49 129 SER A O 1
ATOM 752 N N . ASP A 1 106 ? -5.477 80.287 28.253 1.00 17.33 130 ASP A N 1
ATOM 753 C CA . ASP A 1 106 ? -4.280 80.365 27.447 1.00 16.77 130 ASP A CA 1
ATOM 754 C C . ASP A 1 106 ? -4.341 81.550 26.480 1.00 16.15 130 ASP A C 1
ATOM 755 O O . 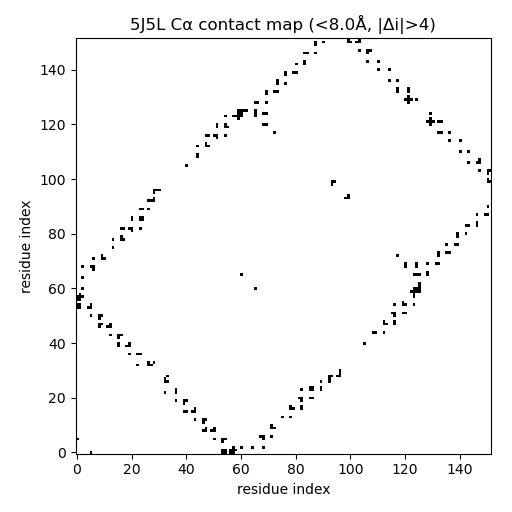ASP A 1 106 ? -3.377 82.312 26.369 1.00 16.32 130 ASP A O 1
ATOM 760 N N . LEU A 1 107 ? -5.469 81.724 25.806 1.00 15.53 131 LEU A N 1
ATOM 761 C CA . LEU A 1 107 ? -5.611 82.835 24.849 1.00 15.39 131 LEU A CA 1
ATOM 762 C C . LEU A 1 107 ? -5.422 84.187 25.533 1.00 16.70 131 LEU A C 1
ATOM 763 O O . LEU A 1 107 ? -4.708 85.047 25.008 1.00 18.77 131 LEU A O 1
ATOM 768 N N . ASN A 1 108 ? -6.047 84.365 26.689 1.00 18.46 132 ASN A N 1
ATOM 769 C CA . ASN A 1 108 ? -5.925 85.637 27.414 1.00 19.23 132 ASN A CA 1
ATOM 770 C C . ASN A 1 108 ? -4.489 85.880 27.882 1.00 21.68 132 ASN A C 1
ATOM 771 O O . ASN A 1 108 ? -3.978 87.004 27.767 1.00 21.16 132 ASN A O 1
ATOM 776 N N . ALA A 1 109 ? -3.819 84.831 28.389 1.00 18.52 133 ALA A N 1
ATOM 777 C CA . ALA A 1 109 ? -2.408 84.941 28.794 1.00 20.20 133 ALA A CA 1
ATOM 778 C C . ALA A 1 109 ? -1.514 85.288 27.624 1.00 18.54 133 ALA A C 1
ATOM 779 O O . ALA A 1 109 ? -0.652 86.164 27.716 1.00 18.93 133 ALA A O 1
ATOM 781 N N . LEU A 1 110 ? -1.701 84.584 26.513 1.00 17.28 134 LEU A N 1
ATOM 782 C CA . LEU A 1 110 ? -0.880 84.814 25.334 1.00 16.48 134 LEU A CA 1
ATOM 783 C C . LEU A 1 110 ? -1.074 86.203 24.742 1.00 16.11 134 LEU A C 1
ATOM 784 O O . LEU A 1 110 ? -0.092 86.841 24.326 1.00 17.38 134 LEU A O 1
ATOM 789 N N . GLN A 1 111 ? -2.316 86.676 24.711 1.00 17.75 135 GLN A N 1
ATOM 790 C CA . GLN A 1 111 ? -2.569 88.023 24.233 1.00 17.74 135 GLN A CA 1
ATOM 791 C C . GLN A 1 111 ? -1.850 89.028 25.144 1.00 18.02 135 GLN A C 1
ATOM 792 O O . GLN A 1 111 ? -1.183 89.937 24.649 1.00 18.93 135 GLN A O 1
ATOM 798 N N . SER A 1 112 ? -2.008 88.892 26.462 1.00 21.14 136 SER A N 1
ATOM 799 C CA . SER A 1 112 ? -1.357 89.811 27.395 1.00 22.44 136 SER A CA 1
ATOM 800 C C . SER A 1 112 ? 0.158 89.830 27.208 1.00 21.29 136 SER A C 1
ATOM 801 O O . SER A 1 112 ? 0.802 90.909 27.155 1.00 21.40 136 SER A O 1
ATOM 804 N N . LYS A 1 113 ? 0.729 88.639 27.130 1.00 18.68 137 LYS A N 1
ATOM 805 C CA . LYS A 1 113 ? 2.183 88.495 27.038 1.00 19.12 137 LYS A CA 1
ATOM 806 C C . LYS A 1 113 ? 2.707 88.990 25.683 1.00 19.39 137 LYS A C 1
ATOM 807 O O . LYS A 1 113 ? 3.765 89.635 25.622 1.00 19.34 137 LYS A O 1
ATOM 813 N N . THR A 1 114 ? 1.956 88.719 24.620 1.00 17.55 138 THR A N 1
ATOM 814 C CA . THR A 1 114 ? 2.329 89.192 23.275 1.00 18.09 138 THR A CA 1
ATOM 815 C C . THR A 1 114 ? 2.227 90.728 23.198 1.00 18.90 138 THR A C 1
ATOM 816 O O . THR A 1 114 ? 3.094 91.398 22.616 1.00 19.87 138 THR A O 1
ATOM 820 N N . ASP A 1 115 ? 1.183 91.284 23.796 1.00 18.98 139 ASP A N 1
ATOM 821 C CA . ASP A 1 115 ? 1.043 92.742 23.835 1.00 19.95 139 ASP A CA 1
ATOM 822 C C . ASP A 1 115 ? 2.226 93.394 24.571 1.00 20.41 139 ASP A C 1
ATOM 823 O O . ASP A 1 115 ? 2.734 94.447 24.148 1.00 21.40 139 ASP A O 1
ATOM 828 N N . ALA A 1 116 ? 2.667 92.775 25.673 1.00 20.77 140 ALA A N 1
ATOM 829 C CA . ALA A 1 116 ? 3.792 93.299 26.434 1.00 22.11 140 ALA A CA 1
ATOM 830 C C . ALA A 1 116 ? 5.065 93.247 25.602 1.00 19.50 140 ALA A C 1
ATOM 831 O O . ALA A 1 116 ? 5.885 94.179 25.645 1.00 22.95 140 ALA A O 1
ATOM 833 N N . LEU A 1 117 ? 5.248 92.143 24.879 1.00 19.76 141 LEU A N 1
ATOM 834 C CA . LEU A 1 117 ? 6.408 91.986 24.006 1.00 18.13 141 LEU A CA 1
ATOM 835 C C . LEU A 1 117 ? 6.407 93.082 22.940 1.00 19.73 141 LEU A C 1
ATOM 836 O O . LEU A 1 117 ? 7.437 93.742 22.702 1.00 20.96 141 LEU A O 1
ATOM 841 N N . SER A 1 118 ? 5.260 93.271 22.298 1.00 19.14 142 SER A N 1
ATOM 842 C CA . SER A 1 118 ? 5.167 94.290 21.250 1.00 22.71 142 SER A CA 1
ATOM 843 C C . SER A 1 118 ? 5.494 95.666 21.795 1.00 24.36 142 SER A C 1
ATOM 844 O O . SER A 1 118 ?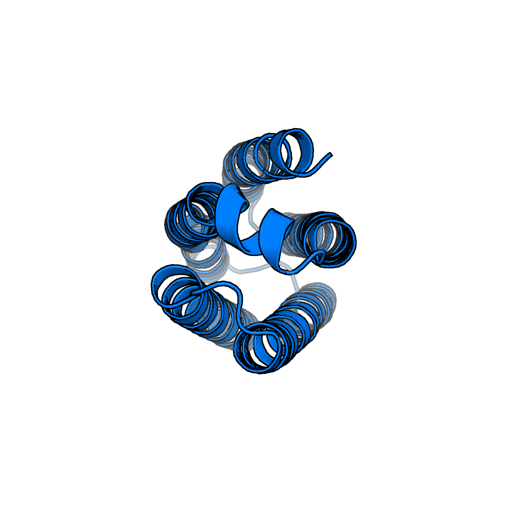 6.225 96.455 21.160 1.00 24.09 142 SER A O 1
ATOM 847 N N . GLY A 1 119 ? 4.942 95.982 22.965 1.00 25.26 143 GLY A N 1
ATOM 848 C CA . GLY A 1 119 ? 5.231 97.252 23.626 1.00 27.31 143 GLY A CA 1
ATOM 849 C C . GLY A 1 119 ? 6.715 97.481 23.882 1.00 27.82 143 GLY A C 1
ATOM 850 O O . GLY A 1 119 ? 7.233 98.594 23.677 1.00 30.16 143 GLY A O 1
ATOM 851 N N . ALA A 1 120 ? 7.391 96.431 24.342 1.00 26.69 144 ALA A N 1
ATOM 852 C CA . ALA A 1 120 ? 8.822 96.496 24.632 1.00 28.68 144 ALA A CA 1
ATOM 853 C C . ALA A 1 120 ? 9.658 96.675 23.354 1.00 27.48 144 ALA A C 1
ATOM 854 O O . ALA A 1 120 ? 10.658 97.403 23.354 1.00 28.34 144 ALA A O 1
ATOM 856 N N . LEU A 1 121 ? 9.229 96.047 22.263 1.00 25.13 145 LEU A N 1
ATOM 857 C CA . LEU A 1 121 ? 9.931 96.169 20.980 1.00 26.40 145 LEU A CA 1
ATOM 858 C C . LEU A 1 121 ? 9.675 97.538 20.358 1.00 28.19 145 LEU A C 1
ATOM 859 O O . LEU A 1 121 ? 10.580 98.151 19.786 1.00 28.83 145 LEU A O 1
ATOM 864 N N . GLN A 1 122 ? 8.456 98.039 20.498 1.00 27.85 146 GLN A N 1
ATOM 865 C CA . GLN A 1 122 ? 8.156 99.402 20.045 1.00 30.73 146 GLN A CA 1
ATOM 866 C C . GLN A 1 122 ? 9.072 100.396 20.733 1.00 32.30 146 GLN A C 1
ATOM 867 O O . GLN A 1 122 ? 9.473 101.382 20.122 1.00 34.15 146 GLN A O 1
ATOM 873 N N . ASP A 1 123 ? 9.411 100.135 21.998 1.00 32.02 147 ASP A N 1
ATOM 874 C CA . ASP A 1 123 ? 10.157 101.117 22.798 1.00 36.52 147 ASP A CA 1
ATOM 875 C C . ASP A 1 123 ? 11.573 101.320 22.260 1.00 35.42 147 ASP A C 1
ATOM 876 O O . ASP A 1 123 ? 12.127 102.422 22.361 1.00 36.23 147 ASP A O 1
ATOM 881 N N . ILE A 1 124 ? 12.136 100.272 21.660 1.00 31.98 148 ILE A N 1
ATOM 882 C CA . ILE A 1 124 ? 13.514 100.294 21.166 1.00 32.22 148 ILE A CA 1
ATOM 883 C C . ILE A 1 124 ? 13.656 100.404 19.645 1.00 31.16 148 ILE A C 1
ATOM 884 O O . ILE A 1 124 ? 14.758 100.610 19.133 1.00 30.79 148 ILE A O 1
ATOM 889 N N . ALA A 1 125 ? 12.550 100.286 18.930 1.00 30.73 149 ALA A N 1
ATOM 890 C CA . ALA A 1 125 ? 12.537 100.466 17.485 1.00 31.63 149 ALA A CA 1
ATOM 891 C C . ALA A 1 125 ? 12.660 101.941 17.076 1.00 35.27 149 ALA A C 1
ATOM 892 O O . ALA A 1 125 ? 12.427 102.862 17.877 1.00 36.77 149 ALA A O 1
ATOM 894 N N . THR A 1 126 ? 13.006 102.166 15.809 1.00 37.90 150 THR A N 1
ATOM 895 C CA . THR A 1 126 ? 12.962 103.506 15.242 1.00 40.20 150 THR A CA 1
ATOM 896 C C . THR A 1 126 ? 11.518 104.030 15.249 1.00 40.53 150 THR A C 1
ATOM 897 O O . THR A 1 126 ? 10.554 103.261 15.349 1.00 39.10 150 THR A O 1
ATOM 901 N N . ALA A 1 127 ? 11.378 105.350 15.173 1.00 44.92 151 ALA A N 1
ATOM 902 C CA . ALA A 1 127 ? 10.057 105.966 15.220 1.00 46.92 151 ALA A CA 1
ATOM 903 C C . ALA A 1 127 ? 9.128 105.387 14.151 1.00 46.13 151 ALA A C 1
ATOM 904 O O . ALA A 1 127 ? 7.978 105.056 14.433 1.00 45.28 151 ALA A O 1
ATOM 906 N N . THR A 1 128 ? 9.640 105.247 12.933 1.00 46.44 152 THR A N 1
ATOM 907 C CA . THR A 1 128 ? 8.866 104.655 11.842 1.00 47.70 152 THR A CA 1
ATOM 908 C C . THR A 1 128 ? 8.512 103.185 12.104 1.00 44.06 152 THR A C 1
ATOM 909 O O . THR A 1 128 ? 7.363 102.764 11.924 1.00 41.13 152 THR A O 1
ATOM 913 N N . ASP A 1 129 ? 9.497 102.404 12.531 1.00 40.68 153 ASP A N 1
ATOM 914 C CA . ASP A 1 129 ? 9.265 100.986 12.783 1.00 36.82 153 ASP A CA 1
ATOM 915 C C . ASP A 1 129 ? 8.275 100.756 13.930 1.00 34.63 153 ASP A C 1
ATOM 916 O O . ASP A 1 129 ? 7.524 99.776 13.917 1.00 32.98 153 ASP A O 1
ATOM 921 N N . LYS A 1 130 ? 8.276 101.641 14.925 1.00 35.80 154 LYS A N 1
ATOM 922 C CA . LYS A 1 130 ? 7.301 101.562 16.022 1.00 37.00 154 LYS A CA 1
ATOM 923 C C . LYS A 1 130 ? 5.871 101.593 15.492 1.00 36.17 154 LYS A C 1
ATOM 924 O O . LYS A 1 130 ? 5.007 100.828 15.946 1.00 33.23 154 LYS A O 1
ATOM 930 N N . ASP A 1 131 ? 5.612 102.503 14.555 1.00 39.29 155 ASP A N 1
ATOM 931 C CA . ASP A 1 131 ? 4.276 102.618 13.969 1.00 40.66 155 ASP A CA 1
ATOM 932 C C . ASP A 1 131 ? 3.906 101.329 13.243 1.00 38.62 155 ASP A C 1
ATOM 933 O O . ASP A 1 131 ? 2.789 100.823 13.383 1.00 36.62 155 ASP A O 1
ATOM 938 N N . THR A 1 132 ? 4.861 100.789 12.492 1.00 35.38 156 THR A N 1
ATOM 939 C CA . THR A 1 132 ? 4.670 99.531 11.768 1.00 35.58 156 THR A CA 1
ATOM 940 C C . THR A 1 132 ? 4.371 98.366 12.707 1.00 31.99 156 THR A C 1
ATOM 941 O O . THR A 1 132 ? 3.491 97.532 12.438 1.00 30.84 156 THR A O 1
ATOM 945 N N . ILE A 1 133 ? 5.111 98.307 13.808 1.00 29.36 157 ILE A N 1
ATOM 946 C CA . ILE A 1 133 ? 4.888 97.281 14.813 1.00 26.43 157 ILE A CA 1
ATOM 947 C C . ILE A 1 133 ? 3.514 97.425 15.460 1.00 26.69 157 ILE A C 1
ATOM 948 O O . ILE A 1 133 ? 2.796 96.429 15.642 1.00 26.66 157 ILE A O 1
ATOM 953 N N . ALA A 1 134 ? 3.180 98.650 15.844 1.00 28.55 158 ALA A N 1
ATOM 954 C CA . ALA A 1 134 ? 1.871 98.933 16.428 1.00 31.67 158 ALA A CA 1
ATOM 955 C C . ALA A 1 134 ? 0.740 98.477 15.503 1.00 31.18 158 ALA A C 1
ATOM 956 O O . ALA A 1 134 ? -0.203 97.830 15.954 1.00 30.75 158 ALA A O 1
ATOM 958 N N . SER A 1 135 ? 0.862 98.796 14.216 1.00 34.97 159 SER A N 1
ATOM 959 C CA . SER A 1 135 ? -0.139 98.407 13.221 1.00 36.38 159 SER A CA 1
ATOM 960 C C . SER A 1 135 ? -0.287 96.897 13.115 1.00 35.49 159 SER A C 1
ATOM 961 O O . SER A 1 135 ? -1.405 96.382 13.139 1.00 34.02 159 SER A O 1
ATOM 964 N N . GLY A 1 136 ? 0.829 96.177 13.010 1.00 30.78 160 GLY A N 1
ATOM 965 C CA . GLY A 1 136 ? 0.786 94.718 12.994 1.00 29.52 160 GLY A CA 1
ATOM 966 C C . GLY A 1 136 ? 0.227 94.123 14.276 1.00 26.44 160 GLY A C 1
ATOM 967 O O . GLY A 1 136 ? -0.478 93.122 14.258 1.00 25.84 160 GLY A O 1
ATOM 968 N N . THR A 1 137 ? 0.545 94.742 15.404 1.00 24.19 161 THR A N 1
ATOM 969 C CA . THR A 1 137 ? 0.045 94.277 16.691 1.00 24.78 161 THR A CA 1
ATOM 970 C C . THR A 1 137 ? -1.475 94.441 16.807 1.00 24.43 161 THR A C 1
ATOM 971 O O . THR 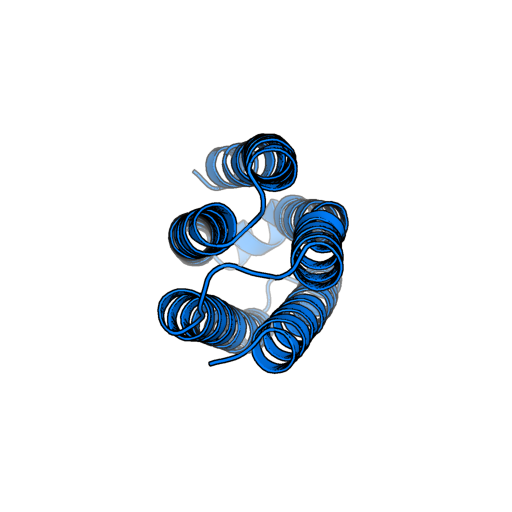A 1 137 ? -2.147 93.578 17.388 1.00 23.01 161 THR A O 1
ATOM 975 N N . GLN A 1 138 ? -2.011 95.532 16.271 1.00 26.19 162 GLN A N 1
ATOM 976 C CA . GLN A 1 138 ? -3.478 95.693 16.139 1.00 28.07 162 GLN A CA 1
ATOM 977 C C . GLN A 1 138 ? -4.114 94.479 15.454 1.00 27.28 162 GLN A C 1
ATOM 978 O O . GLN A 1 138 ? -5.174 94.000 15.871 1.00 28.37 162 GLN A O 1
ATOM 984 N N . ASP A 1 139 ? -3.462 93.988 14.402 1.00 26.72 163 ASP A N 1
ATOM 985 C CA . ASP A 1 139 ? -3.965 92.826 13.653 1.00 25.40 163 ASP A CA 1
ATOM 986 C C . ASP A 1 139 ? -3.869 91.537 14.458 1.00 22.34 163 ASP A C 1
ATOM 987 O O . ASP A 1 139 ? -4.781 90.704 14.448 1.00 21.71 163 ASP A O 1
ATOM 992 N N . ILE A 1 140 ? -2.760 91.374 15.170 1.00 22.41 164 ILE A N 1
ATOM 993 C CA . ILE A 1 140 ? -2.572 90.227 16.042 1.00 20.80 164 ILE A CA 1
ATOM 994 C C . ILE A 1 140 ? -3.632 90.262 17.153 1.00 19.73 164 ILE A C 1
ATOM 995 O O . ILE A 1 140 ? -4.262 89.257 17.459 1.00 18.32 164 ILE A O 1
ATOM 1000 N N . ASP A 1 141 ? -3.832 91.442 17.747 1.00 20.32 165 ASP A N 1
ATOM 1001 C CA . ASP A 1 141 ? -4.864 91.598 18.783 1.00 20.52 165 ASP A CA 1
ATOM 1002 C C . ASP A 1 141 ? -6.281 91.298 18.271 1.00 20.79 165 ASP A C 1
ATOM 1003 O O . ASP A 1 141 ? -7.082 90.688 18.974 1.00 20.60 165 ASP A O 1
ATOM 1008 N N . ALA A 1 142 ? -6.588 91.722 17.051 1.00 21.75 166 ALA A N 1
ATOM 1009 C CA . ALA A 1 142 ? -7.868 91.406 16.429 1.00 22.25 166 ALA A CA 1
ATOM 1010 C C . ALA A 1 142 ? -8.070 89.898 16.315 1.00 19.59 166 ALA A C 1
ATOM 1011 O O . ALA A 1 142 ? -9.149 89.388 16.569 1.00 19.78 166 ALA A O 1
ATOM 1013 N N . ALA A 1 143 ? -7.018 89.194 15.907 1.00 19.29 167 ALA A N 1
ATOM 1014 C CA . ALA A 1 143 ? -7.097 87.745 15.761 1.00 18.82 167 ALA A CA 1
ATOM 1015 C C . ALA A 1 143 ? -7.327 87.039 17.108 1.00 17.51 167 ALA A C 1
ATOM 1016 O O . ALA A 1 143 ? -8.162 86.138 17.215 1.00 18.28 167 ALA A O 1
ATOM 1018 N N . PHE A 1 144 ? -6.607 87.480 18.137 1.00 17.59 168 PHE A N 1
ATOM 1019 C CA . PHE A 1 144 ? -6.834 86.985 19.490 1.00 18.32 168 PHE A CA 1
ATOM 1020 C C . PHE A 1 144 ? -8.282 87.243 19.926 1.00 17.23 168 PHE A C 1
ATOM 1021 O O . PHE A 1 144 ? -8.934 86.359 20.486 1.00 16.43 168 PHE A O 1
ATOM 1029 N N . SER A 1 145 ? -8.782 88.448 19.689 1.00 18.48 169 SER A N 1
ATOM 1030 C CA . SER A 1 145 ? -10.149 88.812 20.109 1.00 19.09 169 SER A CA 1
ATOM 1031 C C . SER A 1 145 ? -11.171 87.891 19.464 1.00 20.05 169 SER A C 1
ATOM 1032 O O . SER A 1 145 ? -12.130 87.476 20.099 1.00 18.85 169 SER A O 1
ATOM 1035 N N . SER A 1 146 ? -10.976 87.573 18.188 1.00 18.95 170 SER A N 1
ATOM 1036 C CA A SER A 1 146 ? -11.890 86.675 17.503 0.50 19.11 170 SER A CA 1
ATOM 1037 C CA B SER A 1 146 ? -11.891 86.651 17.502 0.50 20.26 170 SER A CA 1
ATOM 1038 C C . SER A 1 146 ? -11.856 85.262 18.146 1.00 18.70 170 SER A C 1
ATOM 1039 O O . SER A 1 146 ? -12.891 84.684 18.442 1.00 20.35 170 SER A O 1
ATOM 1044 N N . ALA A 1 147 ? -10.670 84.706 18.354 1.00 16.91 171 ALA A N 1
ATOM 1045 C CA . ALA A 1 147 ? -10.557 83.383 18.980 1.00 16.21 171 ALA A CA 1
ATOM 1046 C C . ALA A 1 147 ? -11.133 83.356 20.386 1.00 18.07 171 ALA A C 1
ATOM 1047 O O . ALA A 1 147 ? -11.827 82.418 20.761 1.00 16.53 171 ALA A O 1
ATOM 1049 N N . ILE A 1 148 ? -10.851 84.397 21.159 1.00 17.62 172 ILE A N 1
ATOM 1050 C CA . ILE A 1 148 ? -11.438 84.525 22.503 1.00 17.86 172 ILE A CA 1
ATOM 1051 C C . ILE A 1 148 ? -12.955 84.543 22.463 1.00 18.46 172 ILE A C 1
ATOM 1052 O O . ILE A 1 148 ? -13.618 83.878 23.269 1.00 20.79 172 ILE A O 1
ATOM 1057 N N . ALA A 1 149 ? -13.531 85.294 21.521 1.00 19.20 173 ALA A N 1
ATOM 1058 C CA . ALA A 1 149 ? -14.975 85.340 21.371 1.00 19.44 173 ALA A CA 1
ATOM 1059 C C . ALA A 1 149 ? -15.523 83.966 21.056 1.00 19.98 173 ALA A C 1
ATOM 1060 O O . ALA A 1 149 ? -16.546 83.573 21.587 1.00 21.65 173 ALA A O 1
ATOM 1062 N N . VAL A 1 150 ? -14.840 83.230 20.183 1.00 19.24 174 VAL A N 1
ATOM 1063 C CA . VAL A 1 150 ? -15.267 81.874 19.846 1.00 20.69 174 VAL A CA 1
ATOM 1064 C C . VAL A 1 150 ? -15.296 80.963 21.083 1.00 20.27 174 VAL A C 1
ATOM 1065 O O . VAL A 1 150 ? -16.266 80.215 21.269 1.00 24.11 174 VAL A O 1
ATOM 1069 N N . PHE A 1 151 ? -14.265 81.046 21.924 1.00 19.37 175 PHE A N 1
ATOM 1070 C CA . PHE A 1 151 ? -14.116 80.167 23.095 1.00 21.86 175 PHE A CA 1
ATOM 1071 C C . PHE A 1 151 ? -14.746 80.716 24.381 1.00 25.53 175 PHE A C 1
ATOM 1072 O O . PHE A 1 151 ? -14.570 80.137 25.455 1.00 29.03 175 PHE A O 1
ATOM 1080 N N . SER A 1 152 ? -15.480 81.818 24.278 1.00 25.53 176 SER A N 1
ATOM 1081 C CA . SER A 1 152 ? -16.277 82.298 25.412 1.00 29.84 176 SER A CA 1
ATOM 1082 C C . SER A 1 152 ? -17.714 82.590 24.999 1.00 43.56 176 SER A C 1
ATOM 1083 O O . SER A 1 152 ? -18.355 81.768 24.342 1.00 43.65 176 SER A O 1
#

InterPro domains:
  IPR021054 Cell wall mannoprotein 1 [PF12296] (45-164)

Foldseek 3Di:
DELVVLLVLLVVLLVLLLVLLVLLQPQQLDVVSVVVSVVSLVVNLVSLLVSLVVLLVYAQDDQVSLVSNLCSLLV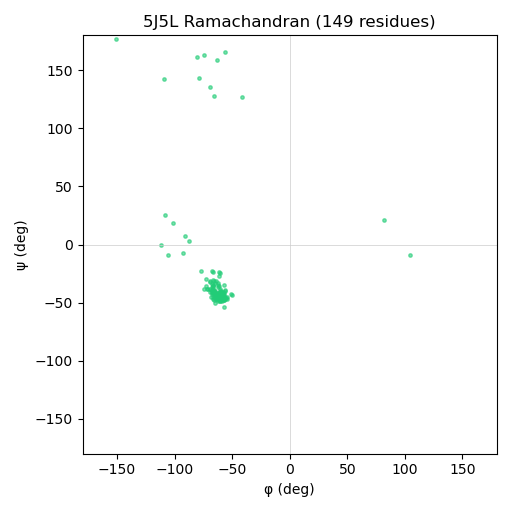CLVSLLSSLVSNLVCVVSCVSNPPLVVVLVSLVSVLVSSVSSLVSSLVRHDPVSSVSSVVSNVSSNVSSVVSNVSSD

Solvent-accessible surface area: 7104 Å² total; per-residue (Å²): 77,74,12,71,49,0,56,70,21,2,63,60,4,82,86,16,9,63,46,6,15,118,52,28,90,121,18,101,15,68,112,136,54,14,124,46,15,34,66,29,8,92,94,8,23,63,19,7,58,95,0,11,55,21,1,159,72,16,94,94,20,64,73,74,52,0,69,47,0,4,95,33,3,41,27,6,59,78,26,15,55,76,10,16,86,9,14,48,68,41,67,83,55,1,77,94,26,60,25,19,92,68,19,43,67,19,7,73,29,17,32,72,54,11,53,52,2,2,29,9,0,30,120,17,16,48,86,102,22,94,96,54,0,34,61,3,13,125,70,2,35,63,20,9,62,70,3,32,70,54,15,102